Protein AF-A0A7W8FUZ7-F1 (afdb_monomer)

Organism: NCBI:txid700500

Secondary structure (DSSP, 8-state):
----HHHHHHHHHTTS-S----SS---TTTS-----S----------TTSGGGGSS---HHHHTTS-----SSHHHHHTT--

Solvent-accessible surface area (backbone atoms only — not comparable to full-atom values): 5951 Å² total; per-residue (Å²): 131,94,68,54,56,67,56,44,50,52,34,44,74,70,65,76,42,96,78,74,90,62,86,80,89,75,63,65,92,79,42,92,81,83,82,74,98,66,84,82,77,88,82,83,90,69,58,85,85,39,78,70,58,74,46,96,72,85,55,73,78,76,48,72,90,48,94,78,89,70,66,90,52,76,68,61,55,56,72,74,76,110

Mean predicted aligned error: 6.65 Å

pLDDT: mean 84.06, std 12.3, range [41.78, 95.88]

Sequence (82 aa):
MSGNANYVLEQLDNGLVDFGLVFGEADEKKYNVLHIPKRERWGVLLRRDDPLAQKEKITPEDLRDQPLIVSAQEDARKQLAE

Foldseek 3Di:
DPDAPVNQVVCVVVVVDPDDDHPDDDPVVVDPDDDDPDDDDDDDDDDCPDPVVPDPDDDLVNPPPPPDDFDPPPVRVVVSVD

Radius of gyration: 17.06 Å; Cα contacts (8 Å, |Δi|>4): 33; chains: 1; bounding box: 37×24×43 Å

Structure (mmCIF, N/CA/C/O backbone):
data_AF-A0A7W8FUZ7-F1
#
_entry.id   AF-A0A7W8FUZ7-F1
#
loop_
_atom_site.group_PDB
_atom_site.id
_atom_site.type_symbol
_atom_site.label_atom_id
_atom_site.label_alt_id
_atom_site.label_comp_id
_atom_site.label_asym_id
_atom_site.label_entity_id
_atom_site.label_seq_id
_atom_site.pdbx_PDB_ins_code
_atom_site.Cartn_x
_atom_site.Cartn_y
_atom_site.Cartn_z
_atom_site.occupancy
_atom_site.B_iso_or_equiv
_atom_site.auth_seq_id
_atom_site.auth_comp_id
_atom_site.auth_asym_id
_atom_site.auth_atom_id
_atom_site.pdbx_PDB_model_num
ATOM 1 N N . MET A 1 1 ? -5.643 -12.461 -12.017 1.00 41.78 1 MET A N 1
ATOM 2 C CA . MET A 1 1 ? -4.203 -12.736 -11.848 1.00 41.78 1 MET A CA 1
ATOM 3 C C . MET A 1 1 ? -3.776 -12.054 -10.564 1.00 41.78 1 MET A C 1
ATOM 5 O O . MET A 1 1 ? -3.860 -10.837 -10.494 1.00 41.78 1 MET A O 1
ATOM 9 N N . SER A 1 2 ? -3.434 -12.805 -9.521 1.00 52.19 2 SER A N 1
ATOM 10 C CA . SER A 1 2 ? -2.887 -12.235 -8.283 1.00 52.19 2 SER A CA 1
ATOM 11 C C . SER A 1 2 ? -1.380 -12.030 -8.462 1.00 52.19 2 SER A C 1
ATOM 13 O O . SER A 1 2 ? -0.580 -12.770 -7.898 1.00 52.19 2 SER A O 1
ATOM 15 N N . GLY A 1 3 ? -0.997 -11.104 -9.343 1.00 59.78 3 GLY A N 1
ATOM 16 C CA . GLY A 1 3 ? 0.403 -10.723 -9.519 1.00 59.78 3 GLY A CA 1
ATOM 17 C C . GLY A 1 3 ? 0.784 -9.742 -8.421 1.00 59.78 3 GLY A C 1
ATOM 18 O O . GLY A 1 3 ? 0.176 -8.678 -8.325 1.00 59.78 3 GLY A O 1
ATOM 19 N N . ASN A 1 4 ? 1.749 -10.095 -7.571 1.00 76.81 4 ASN A N 1
ATOM 20 C CA . ASN A 1 4 ? 2.404 -9.084 -6.744 1.00 76.81 4 ASN A CA 1
ATOM 21 C C . ASN A 1 4 ? 3.290 -8.197 -7.642 1.00 76.81 4 ASN A C 1
ATOM 23 O O . ASN A 1 4 ? 3.569 -8.555 -8.789 1.00 76.81 4 ASN A O 1
ATOM 27 N N . ALA A 1 5 ? 3.735 -7.048 -7.128 1.00 84.75 5 ALA A N 1
ATOM 28 C CA . ALA A 1 5 ? 4.569 -6.125 -7.898 1.00 84.75 5 ALA A CA 1
ATOM 29 C C . ALA A 1 5 ? 5.814 -6.821 -8.478 1.00 84.75 5 ALA A C 1
ATOM 31 O O . ALA A 1 5 ? 6.107 -6.651 -9.655 1.00 84.75 5 ALA A O 1
ATOM 32 N N . ASN A 1 6 ? 6.471 -7.691 -7.702 1.00 86.00 6 ASN A N 1
ATOM 33 C CA . ASN A 1 6 ? 7.662 -8.425 -8.144 1.00 86.00 6 ASN A CA 1
ATOM 34 C C . ASN A 1 6 ? 7.405 -9.277 -9.391 1.00 86.00 6 ASN A C 1
ATOM 36 O O . ASN A 1 6 ? 8.204 -9.247 -10.317 1.00 86.00 6 ASN A O 1
ATOM 40 N N . TYR A 1 7 ? 6.284 -9.996 -9.438 1.00 88.56 7 TYR A N 1
ATOM 41 C CA . TYR A 1 7 ? 5.920 -10.807 -10.595 1.00 88.56 7 TYR A CA 1
ATOM 42 C C . TYR A 1 7 ? 5.674 -9.937 -11.828 1.00 88.56 7 TYR A C 1
ATOM 44 O O . TYR A 1 7 ? 6.144 -10.255 -12.913 1.00 88.56 7 TYR A O 1
ATOM 52 N N . VAL A 1 8 ? 4.967 -8.814 -11.671 1.00 89.81 8 VAL A N 1
ATOM 53 C CA . VAL A 1 8 ? 4.720 -7.882 -12.783 1.00 89.81 8 VAL A CA 1
ATOM 54 C C . VAL A 1 8 ? 6.035 -7.300 -13.310 1.00 89.81 8 VAL A C 1
ATOM 56 O O . VAL A 1 8 ? 6.241 -7.263 -14.521 1.00 89.81 8 VAL A O 1
ATOM 59 N N . LEU A 1 9 ? 6.937 -6.897 -12.413 1.00 90.75 9 LEU A N 1
ATOM 60 C CA . LEU A 1 9 ? 8.256 -6.372 -12.769 1.00 90.75 9 LEU A CA 1
ATOM 61 C C . LEU A 1 9 ? 9.134 -7.436 -13.445 1.00 90.75 9 LEU A C 1
ATOM 63 O O . LEU A 1 9 ? 9.796 -7.137 -14.428 1.00 90.75 9 LEU A O 1
ATOM 67 N N . GLU A 1 10 ? 9.085 -8.690 -12.998 1.00 92.44 10 GLU A N 1
ATOM 68 C CA . GLU A 1 10 ? 9.805 -9.797 -13.639 1.00 92.44 10 GLU A CA 1
ATOM 69 C C . GLU A 1 10 ? 9.302 -10.070 -15.067 1.00 92.44 10 GLU A C 1
ATOM 71 O O . GLU A 1 10 ? 10.092 -10.344 -15.972 1.00 92.44 10 GLU A O 1
ATOM 76 N N . GLN A 1 11 ? 7.991 -9.986 -15.301 1.00 93.44 11 GLN A N 1
ATOM 77 C CA . GLN A 1 11 ? 7.428 -10.132 -16.647 1.00 93.44 11 GLN A CA 1
ATOM 78 C C . GLN A 1 11 ? 7.868 -8.981 -17.564 1.00 93.44 11 GLN A C 1
ATOM 80 O O . GLN A 1 11 ? 8.165 -9.220 -18.735 1.00 93.44 11 GLN A O 1
ATOM 85 N N . LEU A 1 12 ? 7.948 -7.755 -17.033 1.00 93.69 12 LEU A N 1
ATOM 86 C CA . LEU A 1 12 ? 8.475 -6.595 -17.760 1.00 93.69 12 LEU A CA 1
ATOM 87 C C . LEU A 1 12 ? 9.959 -6.767 -18.094 1.00 93.69 12 LEU A C 1
ATOM 89 O O . LEU A 1 12 ? 10.360 -6.563 -19.236 1.00 93.69 12 LEU A O 1
ATOM 93 N N . ASP A 1 13 ? 10.758 -7.206 -17.123 1.00 94.12 13 ASP A N 1
ATOM 94 C CA . ASP A 1 13 ? 12.198 -7.427 -17.279 1.00 94.12 13 ASP A CA 1
ATOM 95 C C . ASP A 1 13 ? 12.534 -8.453 -18.357 1.00 94.12 13 ASP A C 1
ATOM 97 O O . ASP A 1 13 ? 13.506 -8.296 -19.096 1.00 94.12 13 ASP A O 1
ATOM 101 N N . ASN A 1 14 ? 11.712 -9.496 -18.462 1.00 95.44 14 ASN A N 1
ATOM 102 C CA . ASN A 1 14 ? 11.874 -10.547 -19.459 1.00 95.44 14 ASN A CA 1
ATOM 103 C C . ASN A 1 14 ? 11.213 -10.210 -20.809 1.00 95.44 14 ASN A C 1
ATOM 105 O O . ASN A 1 14 ? 11.236 -11.041 -21.717 1.00 95.44 14 ASN A O 1
ATOM 109 N N . GLY A 1 15 ? 10.609 -9.024 -20.953 1.00 94.12 15 GLY A N 1
ATOM 110 C CA . GLY A 1 15 ? 9.912 -8.607 -22.174 1.00 94.12 15 GLY A CA 1
ATOM 111 C C . GLY A 1 15 ? 8.670 -9.443 -22.494 1.00 94.12 15 GLY A C 1
ATOM 112 O O . GLY A 1 15 ? 8.281 -9.552 -23.654 1.00 94.12 15 GLY A O 1
ATOM 113 N N . LEU A 1 16 ? 8.067 -10.071 -21.480 1.00 95.88 16 LEU A N 1
ATOM 114 C CA . LEU A 1 16 ? 6.879 -10.920 -21.620 1.00 95.88 16 LEU A CA 1
ATOM 115 C C . LEU A 1 16 ? 5.580 -10.105 -21.626 1.00 95.88 16 LEU A C 1
ATOM 117 O O . LEU A 1 16 ? 4.549 -10.589 -22.096 1.00 95.88 16 LEU A O 1
ATOM 121 N N . VAL A 1 17 ? 5.628 -8.876 -21.109 1.00 93.12 17 VAL A N 1
ATOM 122 C CA . VAL A 1 17 ? 4.533 -7.901 -21.141 1.00 93.12 17 VAL A CA 1
ATOM 123 C C . VAL A 1 17 ? 5.068 -6.521 -21.520 1.00 93.12 17 VAL A C 1
ATOM 125 O O . VAL A 1 17 ? 6.199 -6.181 -21.183 1.00 93.12 17 VAL A O 1
ATOM 128 N N . ASP A 1 18 ? 4.239 -5.715 -22.184 1.00 93.44 18 ASP A N 1
ATOM 129 C CA . ASP A 1 18 ? 4.633 -4.382 -22.662 1.00 93.44 18 ASP A CA 1
ATOM 130 C C . ASP A 1 18 ? 4.535 -3.292 -21.580 1.00 93.44 18 ASP A C 1
ATOM 132 O O . ASP A 1 18 ? 5.248 -2.291 -21.625 1.00 93.44 18 ASP A O 1
ATOM 136 N N . PHE A 1 19 ? 3.626 -3.455 -20.615 1.00 93.50 19 PHE A N 1
ATOM 137 C CA . PHE A 1 19 ? 3.436 -2.529 -19.498 1.00 93.50 19 PHE A CA 1
ATOM 138 C C . PHE A 1 19 ? 2.877 -3.252 -18.267 1.00 93.50 19 PHE A C 1
ATOM 140 O O . PHE A 1 19 ? 2.211 -4.282 -18.373 1.00 93.50 19 PHE A O 1
ATOM 147 N N . GLY A 1 20 ? 3.140 -2.692 -17.085 1.00 90.75 20 GLY A N 1
ATOM 148 C CA . GLY A 1 20 ? 2.670 -3.213 -15.806 1.00 90.75 20 GLY A CA 1
ATOM 149 C C . GLY A 1 20 ? 2.048 -2.115 -14.953 1.00 90.75 20 GLY A C 1
ATOM 150 O O . GLY A 1 20 ? 2.499 -0.973 -14.973 1.00 90.75 20 GLY A O 1
ATOM 151 N N . LEU A 1 21 ? 1.008 -2.470 -14.199 1.00 89.94 21 LEU A N 1
ATOM 152 C CA . LEU A 1 21 ? 0.434 -1.611 -13.169 1.00 89.94 21 LEU A CA 1
ATOM 153 C C . LEU A 1 21 ? 0.853 -2.154 -11.805 1.00 89.94 21 LEU A C 1
ATOM 155 O O . LEU A 1 21 ? 0.494 -3.278 -11.450 1.00 89.94 21 LEU A O 1
ATOM 159 N N . VAL A 1 22 ? 1.607 -1.356 -11.056 1.00 87.69 22 VAL A N 1
ATOM 160 C CA . VAL A 1 22 ? 2.113 -1.716 -9.730 1.00 87.69 22 VAL A CA 1
ATOM 161 C C . VAL A 1 22 ? 1.759 -0.633 -8.717 1.00 87.69 22 VAL A C 1
ATOM 163 O O . VAL A 1 22 ? 1.643 0.542 -9.063 1.00 87.69 22 VAL A O 1
ATOM 166 N N . PHE A 1 23 ? 1.559 -1.046 -7.468 1.00 81.69 23 PHE A N 1
ATOM 167 C CA . PHE A 1 23 ? 1.466 -0.134 -6.332 1.00 81.69 23 PHE A CA 1
ATOM 168 C C . PHE A 1 23 ? 2.877 0.142 -5.804 1.00 81.69 23 PHE A C 1
ATOM 170 O O . PHE A 1 23 ? 3.681 -0.785 -5.728 1.00 81.69 23 PHE A O 1
ATOM 177 N N . GLY A 1 24 ? 3.153 1.390 -5.422 1.00 76.75 24 GLY A N 1
ATOM 178 C CA . GLY A 1 24 ? 4.469 1.814 -4.937 1.00 76.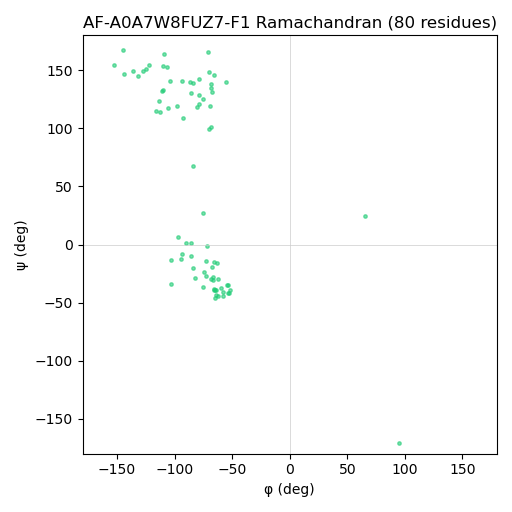75 24 GLY A CA 1
ATOM 179 C C . GLY A 1 24 ? 5.361 2.412 -6.028 1.00 76.75 24 GLY A C 1
ATOM 180 O O . GLY A 1 24 ? 4.902 2.715 -7.131 1.00 76.75 24 GLY A O 1
ATOM 181 N N . GLU A 1 25 ? 6.630 2.633 -5.690 1.00 75.88 25 GLU A N 1
ATOM 182 C CA . GLU A 1 25 ? 7.625 3.179 -6.615 1.00 75.88 25 GLU A CA 1
ATOM 183 C C . GLU A 1 25 ? 8.230 2.072 -7.490 1.00 75.88 25 GLU A C 1
ATOM 185 O O . GLU A 1 25 ? 8.536 0.977 -7.016 1.00 75.88 25 GLU A O 1
ATOM 190 N N . ALA A 1 26 ? 8.421 2.371 -8.774 1.00 85.44 26 ALA A N 1
ATOM 191 C CA . ALA A 1 26 ? 9.191 1.546 -9.699 1.00 85.44 26 ALA A CA 1
ATOM 192 C C . ALA A 1 26 ? 10.533 2.231 -9.992 1.00 85.44 26 ALA A C 1
ATOM 194 O O . ALA A 1 26 ? 10.631 3.454 -9.926 1.00 85.44 26 ALA A O 1
ATOM 195 N N . ASP A 1 27 ? 11.567 1.457 -10.330 1.00 87.81 27 ASP A N 1
ATOM 196 C CA . ASP A 1 27 ? 12.877 2.021 -10.668 1.00 87.81 27 ASP A CA 1
ATOM 197 C C . ASP A 1 27 ? 12.810 2.803 -11.992 1.00 87.81 27 ASP A C 1
ATOM 199 O O . ASP A 1 27 ? 12.841 2.223 -13.080 1.00 87.81 27 ASP A O 1
ATOM 203 N N . GLU A 1 28 ? 12.745 4.131 -11.897 1.00 88.69 28 GLU A N 1
ATOM 204 C CA . GLU A 1 28 ? 12.704 5.051 -13.041 1.00 88.69 28 GLU A CA 1
ATOM 205 C C . GLU A 1 28 ? 13.967 5.000 -13.916 1.00 88.69 28 GLU A C 1
ATOM 207 O O . GLU A 1 28 ? 13.952 5.460 -15.057 1.00 88.69 28 GLU A O 1
ATOM 212 N N . LYS A 1 29 ? 15.078 4.423 -13.429 1.00 92.81 29 LYS A N 1
ATOM 213 C CA . LYS A 1 29 ? 16.260 4.181 -14.275 1.00 92.81 29 LYS A CA 1
ATOM 214 C C . LYS A 1 29 ? 16.047 3.012 -15.229 1.00 92.81 29 LYS A C 1
ATOM 216 O O . LYS A 1 29 ? 16.744 2.923 -16.240 1.00 92.81 29 LYS A O 1
ATOM 221 N N . LYS A 1 30 ? 15.136 2.101 -14.882 1.00 91.69 30 LYS A N 1
ATOM 222 C CA . LYS A 1 30 ? 14.868 0.861 -15.614 1.00 91.69 30 LYS A CA 1
ATOM 223 C C . LYS A 1 30 ? 13.595 0.946 -16.451 1.00 91.69 30 LYS A C 1
ATOM 225 O O . LYS A 1 30 ? 13.549 0.379 -17.539 1.00 91.69 30 LYS A O 1
ATOM 230 N N . TYR A 1 31 ? 12.591 1.675 -15.970 1.00 93.19 31 TYR A N 1
ATOM 231 C CA . TYR A 1 31 ? 11.281 1.778 -16.606 1.00 93.19 31 TYR A CA 1
ATOM 232 C C . TYR A 1 31 ? 10.888 3.227 -16.871 1.00 93.19 31 TYR A C 1
ATOM 234 O O . TYR A 1 31 ? 11.221 4.128 -16.107 1.00 93.19 31 TYR A O 1
ATOM 242 N N . ASN A 1 32 ? 10.089 3.440 -17.916 1.00 93.38 32 ASN A N 1
ATOM 243 C CA . ASN A 1 32 ? 9.326 4.675 -18.042 1.00 93.38 32 ASN A CA 1
ATOM 244 C C . ASN A 1 32 ? 8.093 4.593 -17.129 1.00 93.38 32 ASN A C 1
ATOM 246 O O . ASN A 1 32 ? 7.276 3.683 -17.284 1.00 93.38 32 ASN A O 1
ATOM 250 N N . VAL A 1 33 ? 7.963 5.524 -16.184 1.00 92.62 33 VAL A N 1
ATOM 251 C CA . VAL A 1 33 ? 6.931 5.487 -15.141 1.00 92.62 33 VAL A CA 1
ATOM 252 C C . VAL A 1 33 ? 5.907 6.596 -15.365 1.00 92.62 33 VAL A C 1
ATOM 254 O O . VAL A 1 33 ? 6.249 7.760 -15.560 1.00 92.62 33 VAL A O 1
ATOM 257 N N . LEU A 1 34 ? 4.624 6.234 -15.307 1.00 91.50 34 LEU A N 1
ATOM 258 C CA . LEU A 1 34 ? 3.510 7.180 -15.319 1.00 91.50 34 LEU A CA 1
ATOM 259 C C . LEU A 1 34 ? 2.754 7.091 -13.994 1.00 91.50 34 LEU A C 1
ATOM 261 O O . LEU A 1 34 ? 2.119 6.080 -13.696 1.00 91.50 34 LEU A O 1
ATOM 265 N N . HIS A 1 35 ? 2.784 8.168 -13.210 1.00 87.50 35 HIS A N 1
ATOM 266 C CA . HIS A 1 35 ? 2.031 8.234 -11.961 1.00 87.50 35 HIS A CA 1
ATOM 267 C C . HIS A 1 35 ? 0.556 8.537 -12.223 1.00 87.50 35 HIS A C 1
ATOM 269 O O . HIS A 1 35 ? 0.203 9.517 -12.883 1.00 87.50 35 HIS A O 1
ATOM 275 N N . ILE A 1 36 ? -0.325 7.721 -11.649 1.00 87.75 36 ILE A N 1
ATOM 276 C CA . ILE A 1 36 ? -1.764 7.972 -11.684 1.00 87.75 36 ILE A CA 1
ATOM 277 C C . ILE A 1 36 ? -2.076 9.098 -10.681 1.00 87.75 36 ILE A C 1
ATOM 279 O O . ILE A 1 36 ? -1.747 8.960 -9.502 1.00 87.75 36 ILE A O 1
ATOM 283 N N . PRO A 1 37 ? -2.738 10.202 -11.087 1.00 80.44 37 PRO A N 1
ATOM 284 C CA . PRO A 1 37 ? -2.892 11.416 -10.271 1.00 80.44 37 PRO A CA 1
ATOM 285 C C . PRO A 1 37 ? -3.922 11.293 -9.132 1.00 80.44 37 PRO A C 1
ATOM 287 O O . PRO A 1 37 ? -4.523 12.281 -8.709 1.00 80.44 37 PRO A O 1
ATOM 290 N N . LYS A 1 38 ? -4.167 10.085 -8.620 1.00 79.44 38 LYS A N 1
ATOM 291 C CA . LYS A 1 38 ? -5.170 9.833 -7.590 1.00 79.44 38 LYS A CA 1
ATOM 292 C C . LYS A 1 38 ? -4.496 9.390 -6.301 1.00 79.44 38 LYS A C 1
ATOM 294 O O . LYS A 1 38 ? -3.797 8.387 -6.271 1.00 79.44 38 LYS A O 1
ATOM 299 N N . ARG A 1 39 ? -4.761 10.125 -5.218 1.00 71.00 39 ARG A N 1
ATOM 300 C CA . ARG A 1 39 ? -4.414 9.667 -3.872 1.00 71.00 39 ARG A CA 1
ATOM 301 C C . ARG A 1 39 ?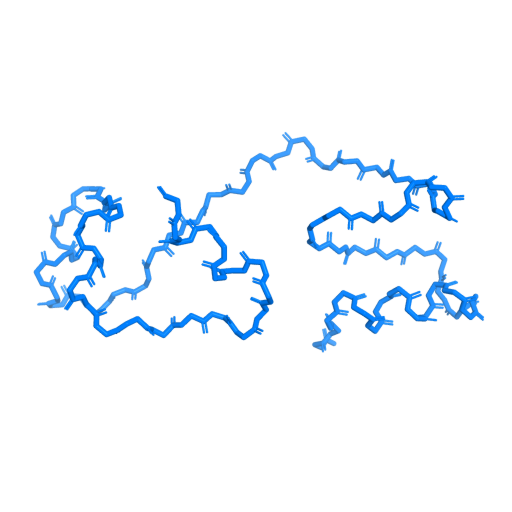 -5.303 8.492 -3.503 1.00 71.00 39 ARG A C 1
ATOM 303 O O . ARG A 1 39 ? -6.527 8.634 -3.433 1.00 71.00 39 ARG A O 1
ATOM 310 N N . GLU A 1 40 ? -4.675 7.360 -3.243 1.00 74.56 40 GLU A N 1
ATOM 311 C CA . GLU A 1 40 ? -5.335 6.250 -2.581 1.00 74.56 40 GLU A CA 1
ATOM 312 C C . GLU A 1 40 ? -5.630 6.632 -1.131 1.00 74.56 40 GLU A C 1
ATOM 314 O O . GLU A 1 40 ? -4.826 7.285 -0.460 1.00 74.56 40 GLU A O 1
ATOM 319 N N . ARG A 1 41 ? -6.819 6.263 -0.656 1.00 79.12 41 ARG A N 1
ATOM 320 C CA . ARG A 1 41 ? -7.193 6.413 0.746 1.00 79.12 41 ARG A CA 1
ATOM 321 C C . ARG A 1 41 ? -7.336 5.025 1.334 1.00 79.12 41 ARG A C 1
ATOM 323 O O . ARG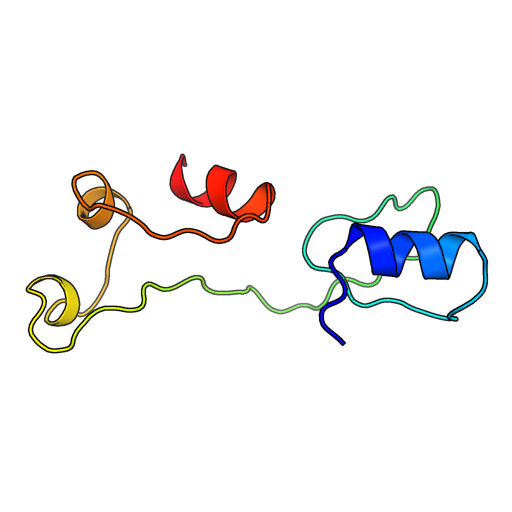 A 1 41 ? -8.250 4.293 0.963 1.00 79.12 41 ARG A O 1
ATOM 330 N N . TRP A 1 42 ? -6.456 4.71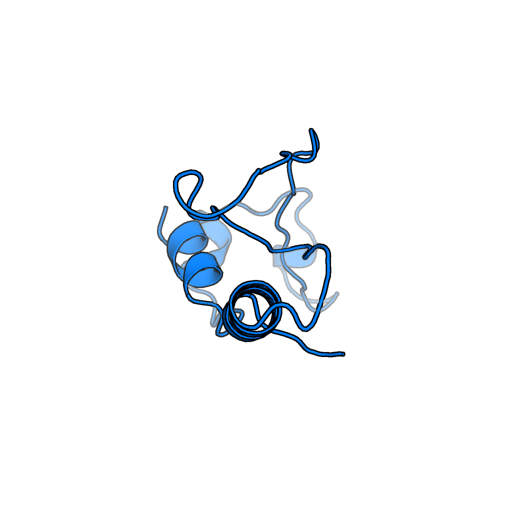2 2.269 1.00 79.06 42 TRP A N 1
ATOM 331 C CA . TRP A 1 42 ? -6.573 3.516 3.081 1.00 79.06 42 TRP A CA 1
ATOM 332 C C . TRP A 1 42 ? -7.746 3.649 4.046 1.00 79.06 42 TRP A C 1
ATOM 334 O O . TRP A 1 42 ? -8.103 4.744 4.487 1.00 79.06 42 TRP A O 1
ATOM 344 N N . GLY A 1 43 ? -8.365 2.518 4.346 1.00 86.94 43 GLY A N 1
ATOM 345 C CA . GLY A 1 43 ? -9.455 2.420 5.300 1.00 86.94 43 GLY A CA 1
ATOM 346 C C . GLY A 1 43 ? -9.375 1.099 6.042 1.00 86.94 43 GLY A C 1
ATOM 347 O O . GLY A 1 43 ? -8.641 0.193 5.647 1.00 86.94 43 GLY A O 1
ATOM 348 N N . VAL A 1 44 ? -10.149 0.993 7.115 1.00 91.00 44 VAL A N 1
ATOM 349 C CA . VAL A 1 44 ? -10.273 -0.240 7.888 1.00 91.00 44 VAL A CA 1
ATOM 350 C C . VAL A 1 44 ? -11.590 -0.927 7.572 1.00 91.00 44 VAL A C 1
ATOM 352 O O . VAL A 1 44 ? -12.626 -0.280 7.416 1.00 91.00 44 VAL A O 1
ATOM 355 N N . LEU A 1 45 ? -11.545 -2.252 7.478 1.00 92.31 45 LEU A N 1
ATOM 356 C CA . LEU A 1 45 ? -12.737 -3.081 7.390 1.00 92.31 45 LEU A CA 1
ATOM 357 C C . LEU A 1 45 ? -13.048 -3.616 8.786 1.00 92.31 45 LEU A C 1
ATOM 359 O O . LEU A 1 45 ? -12.234 -4.322 9.375 1.00 92.31 45 LEU A O 1
ATOM 363 N N . LEU A 1 46 ? -14.225 -3.278 9.301 1.00 93.44 46 LEU A N 1
ATOM 364 C CA . LEU A 1 46 ? -14.649 -3.614 10.657 1.00 93.44 46 LEU A CA 1
ATOM 365 C C . LEU A 1 46 ? -15.951 -4.413 10.624 1.00 93.44 46 LEU A C 1
ATOM 367 O O . LEU A 1 46 ? -16.760 -4.285 9.697 1.00 93.44 46 LEU A O 1
ATOM 371 N N . ARG A 1 47 ? -16.185 -5.222 11.662 1.00 94.00 47 ARG A N 1
ATOM 372 C CA . ARG A 1 47 ? -17.520 -5.783 11.899 1.00 94.00 47 ARG A CA 1
ATOM 373 C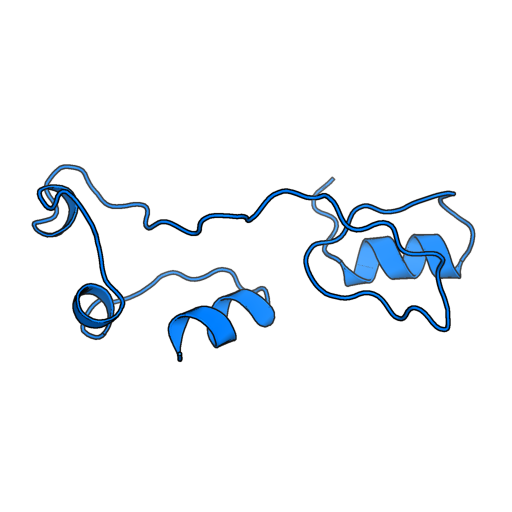 C . ARG A 1 47 ? -18.480 -4.642 12.247 1.00 94.00 47 ARG A C 1
ATOM 375 O O . ARG A 1 47 ? -18.094 -3.666 12.877 1.00 94.00 47 ARG A O 1
ATOM 382 N N . ARG A 1 48 ? -19.745 -4.760 11.839 1.00 93.69 48 ARG A N 1
ATOM 383 C CA . ARG A 1 48 ? -20.744 -3.685 12.005 1.00 93.69 48 ARG A CA 1
ATOM 384 C C . ARG A 1 48 ? -21.025 -3.335 13.474 1.00 93.69 48 ARG A C 1
ATOM 386 O O . ARG A 1 48 ? -21.407 -2.209 13.768 1.00 93.69 48 ARG A O 1
ATOM 393 N N . ASP A 1 49 ? -20.878 -4.309 14.361 1.00 95.12 49 ASP A N 1
ATOM 394 C CA . ASP A 1 49 ? -21.065 -4.202 15.809 1.00 95.12 49 ASP A CA 1
ATOM 395 C C . ASP A 1 49 ? -19.782 -3.815 16.563 1.00 95.12 49 ASP A C 1
ATOM 397 O O . ASP A 1 49 ? -19.809 -3.713 17.786 1.00 95.12 49 ASP A O 1
ATOM 401 N N . ASP A 1 50 ? -18.671 -3.587 15.858 1.00 94.31 50 ASP A N 1
ATOM 402 C CA . ASP A 1 50 ? -17.443 -3.091 16.470 1.00 94.31 50 ASP A CA 1
ATOM 403 C C . ASP A 1 50 ? -17.632 -1.633 16.942 1.00 94.31 50 ASP A C 1
ATOM 405 O O . ASP A 1 50 ? -18.167 -0.816 16.181 1.00 94.31 50 ASP A O 1
ATOM 409 N N . PRO A 1 51 ? -17.194 -1.260 18.159 1.00 93.44 51 PRO A N 1
ATOM 410 C CA . PRO A 1 51 ? -17.272 0.119 18.639 1.00 93.44 51 PRO A CA 1
ATOM 411 C C . PRO A 1 51 ? -16.631 1.142 17.693 1.00 93.44 51 PRO A C 1
ATOM 413 O O . PRO A 1 51 ? -17.147 2.252 17.547 1.00 93.44 51 PRO A O 1
ATOM 416 N N . LEU A 1 52 ? -15.540 0.778 17.011 1.00 93.88 52 LEU A N 1
ATOM 417 C CA . LEU A 1 52 ? -14.880 1.651 16.043 1.00 93.88 52 LEU A CA 1
ATOM 418 C C . LEU A 1 52 ? -15.746 1.882 14.801 1.00 93.88 52 LEU A C 1
ATOM 420 O O . LEU A 1 52 ? -15.712 2.969 14.233 1.00 93.88 52 LEU A O 1
ATOM 424 N N . ALA A 1 53 ? -16.600 0.928 14.417 1.00 94.25 53 ALA A N 1
ATOM 425 C CA . ALA A 1 53 ? -17.486 1.076 13.262 1.00 94.25 53 ALA A CA 1
ATOM 426 C C . ALA A 1 53 ? -18.555 2.170 13.447 1.00 94.25 53 ALA A C 1
ATOM 428 O O . ALA A 1 53 ? -19.175 2.588 12.471 1.00 94.25 53 ALA A O 1
ATOM 429 N N . GLN A 1 54 ? -18.770 2.642 14.681 1.00 93.94 54 GLN A N 1
ATOM 430 C CA . GLN A 1 54 ? -19.687 3.745 14.988 1.00 93.94 54 GLN A CA 1
ATOM 431 C C . GLN A 1 54 ? -19.036 5.128 14.848 1.00 93.94 54 GLN A C 1
ATOM 433 O O . GLN A 1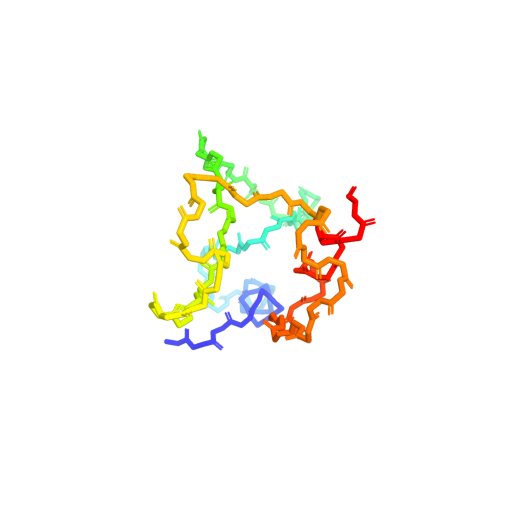 54 ? -19.728 6.146 14.909 1.00 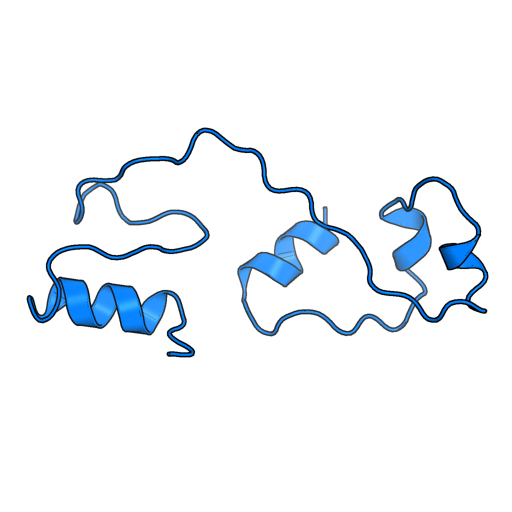93.94 54 GLN A O 1
ATOM 438 N N . LYS A 1 55 ? -17.712 5.195 14.674 1.00 94.25 55 LYS A N 1
ATOM 439 C CA . LYS A 1 55 ? -17.008 6.459 14.466 1.00 94.25 55 LYS A CA 1
ATOM 440 C C . LYS A 1 55 ? -17.163 6.930 13.023 1.00 94.25 55 LYS A C 1
ATOM 442 O O . LYS A 1 55 ? -17.077 6.149 12.083 1.00 94.25 55 LYS A O 1
ATOM 447 N N . GLU A 1 56 ? -17.297 8.242 12.841 1.00 93.25 56 GLU A N 1
ATOM 448 C CA . GLU A 1 56 ? -17.302 8.855 11.505 1.00 93.25 56 GLU A CA 1
ATOM 449 C C . GLU A 1 56 ? -15.935 8.719 10.807 1.00 93.25 56 GLU A C 1
ATOM 451 O O . GLU A 1 56 ? -15.850 8.645 9.580 1.00 93.25 56 GLU A O 1
ATOM 456 N N . LYS A 1 57 ? -14.849 8.697 11.591 1.00 91.75 57 LYS A N 1
ATOM 457 C CA . LYS A 1 57 ? -13.464 8.576 11.123 1.00 91.75 57 LYS A CA 1
ATOM 458 C C . LYS A 1 57 ? -12.647 7.745 12.105 1.00 91.75 57 LYS A C 1
ATOM 460 O O . LYS A 1 57 ? -12.865 7.828 13.310 1.00 91.75 57 LYS A O 1
ATOM 465 N N . ILE A 1 58 ? -11.689 7.002 11.564 1.00 91.62 58 ILE A N 1
ATOM 466 C CA . ILE A 1 58 ? -10.718 6.203 12.311 1.00 91.62 58 ILE A CA 1
ATOM 467 C C . ILE A 1 58 ? -9.354 6.862 12.173 1.00 91.62 58 ILE A C 1
ATOM 469 O O . ILE A 1 58 ? -8.965 7.229 11.060 1.00 91.62 58 ILE A O 1
ATOM 473 N N . THR A 1 59 ? -8.646 7.017 13.288 1.00 90.38 59 THR A N 1
ATOM 474 C CA . THR A 1 59 ? -7.260 7.501 13.299 1.00 90.38 59 THR A CA 1
ATOM 475 C C . THR A 1 59 ? -6.296 6.366 13.660 1.00 90.38 59 THR A C 1
ATOM 477 O O . THR A 1 59 ? -6.738 5.336 14.174 1.00 90.38 59 THR A O 1
ATOM 480 N N . PRO A 1 60 ? -4.983 6.507 13.407 1.00 87.19 60 PRO A N 1
ATOM 481 C CA . PRO A 1 60 ? -3.998 5.499 13.809 1.00 87.19 60 PRO A CA 1
ATOM 482 C C . PRO A 1 60 ? -4.046 5.161 15.309 1.00 87.19 60 PRO A C 1
ATOM 484 O O . PRO A 1 60 ? -3.892 4.002 15.687 1.00 87.19 60 PRO A O 1
ATOM 487 N N . GLU A 1 61 ? -4.337 6.147 16.166 1.00 89.94 61 GLU A N 1
ATOM 488 C CA . GLU A 1 61 ? -4.527 5.989 17.620 1.00 89.94 61 GLU A CA 1
ATOM 489 C C . GLU A 1 61 ? -5.553 4.904 17.949 1.00 89.94 61 GLU A C 1
ATOM 491 O O . GLU A 1 61 ? -5.336 4.110 18.860 1.00 89.94 61 GLU A O 1
ATOM 496 N N . ASP A 1 62 ? -6.653 4.866 17.194 1.00 90.56 62 ASP A N 1
ATOM 497 C CA . ASP A 1 62 ? -7.766 3.944 17.416 1.00 90.56 62 ASP A CA 1
ATOM 498 C C . ASP A 1 62 ? -7.389 2.484 17.141 1.00 90.56 62 ASP A C 1
ATOM 500 O O . ASP A 1 62 ? -8.072 1.566 17.597 1.00 90.56 62 ASP A O 1
ATOM 504 N N . LEU A 1 63 ? -6.311 2.271 16.384 1.00 90.19 63 LEU A N 1
ATOM 505 C CA . LEU A 1 63 ? -5.876 0.967 15.896 1.00 90.19 63 LEU A CA 1
ATOM 506 C C . LEU A 1 63 ? -4.688 0.393 16.672 1.00 90.19 63 LEU A C 1
ATOM 508 O O . LEU A 1 63 ? -4.414 -0.796 16.526 1.00 90.19 63 LEU A O 1
ATOM 512 N N . ARG A 1 64 ? -3.997 1.192 17.501 1.00 87.31 64 ARG A N 1
ATOM 513 C CA . ARG A 1 64 ? -2.760 0.764 18.187 1.00 87.31 64 ARG A CA 1
ATOM 514 C C . ARG A 1 64 ? -2.947 -0.476 19.055 1.00 87.31 64 ARG A C 1
ATOM 516 O O . ARG A 1 64 ? -2.088 -1.351 19.056 1.00 87.31 64 ARG A O 1
ATOM 523 N N . ASP A 1 65 ? -4.068 -0.544 19.764 1.00 86.44 65 ASP A N 1
ATOM 524 C CA . ASP A 1 65 ? -4.368 -1.626 20.706 1.00 86.44 65 ASP A CA 1
ATOM 525 C C . ASP A 1 65 ? -5.255 -2.723 20.086 1.00 86.44 65 ASP A C 1
ATOM 527 O O . ASP A 1 65 ? -5.701 -3.638 20.780 1.00 86.44 65 ASP A O 1
ATOM 531 N N . GLN A 1 66 ? -5.530 -2.644 18.778 1.00 88.81 66 GLN A N 1
ATOM 532 C CA . GLN A 1 66 ? -6.356 -3.617 18.068 1.00 88.81 66 GLN A CA 1
ATOM 533 C C . GLN A 1 66 ? -5.495 -4.722 17.439 1.00 88.81 66 GLN A C 1
ATOM 535 O O . GLN A 1 66 ? -4.438 -4.444 16.868 1.00 88.81 66 GLN A O 1
ATOM 540 N N . PRO A 1 67 ? -5.942 -5.991 17.458 1.00 88.75 67 PRO A N 1
ATOM 541 C CA . PRO A 1 67 ? -5.298 -7.040 16.680 1.00 88.75 67 PRO A CA 1
ATOM 542 C C . PRO A 1 67 ? -5.569 -6.816 15.182 1.00 88.75 67 PRO A C 1
ATOM 544 O O . PRO A 1 67 ? -6.639 -7.149 14.672 1.00 88.75 67 PRO A O 1
ATOM 547 N N . LEU A 1 68 ? -4.602 -6.237 14.466 1.00 88.38 68 LEU A N 1
ATOM 548 C CA . LEU 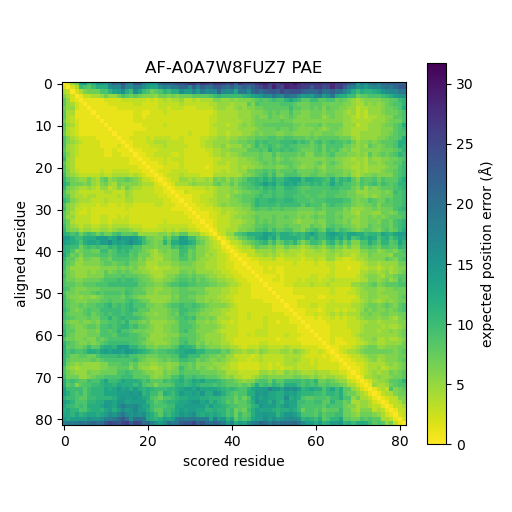A 1 68 ? -4.741 -5.909 13.045 1.00 88.38 68 LEU A CA 1
ATOM 549 C C . LEU A 1 68 ? -4.376 -7.087 12.136 1.00 88.38 68 LEU A C 1
ATOM 551 O O . LEU A 1 68 ? -3.288 -7.658 12.224 1.00 88.38 68 LEU A O 1
ATOM 555 N N . ILE A 1 69 ? -5.260 -7.388 11.183 1.00 89.31 69 ILE A N 1
ATOM 556 C CA . ILE A 1 69 ? -4.937 -8.217 10.019 1.00 89.31 69 ILE A CA 1
ATOM 557 C C . ILE A 1 69 ? -4.522 -7.267 8.898 1.00 89.31 69 ILE A C 1
ATOM 559 O O . ILE A 1 69 ? -5.351 -6.542 8.351 1.00 89.31 69 ILE A O 1
ATOM 563 N N . VAL A 1 70 ? -3.234 -7.261 8.566 1.00 84.25 70 VAL A N 1
ATOM 564 C CA . VAL A 1 70 ? -2.659 -6.387 7.536 1.00 84.25 70 VAL A CA 1
ATOM 565 C C . VAL A 1 70 ? -2.250 -7.197 6.314 1.00 84.25 70 VAL A C 1
ATOM 567 O O . VAL A 1 70 ? -1.952 -8.389 6.417 1.00 84.25 70 VAL A O 1
ATOM 570 N N . SER A 1 71 ? -2.226 -6.553 5.147 1.00 78.94 71 SER A N 1
ATOM 571 C CA . SER A 1 71 ? -1.671 -7.171 3.943 1.00 78.94 71 SER A CA 1
ATOM 572 C C . SER A 1 71 ? -0.232 -7.619 4.204 1.00 78.94 71 SER A C 1
ATOM 574 O O . SER A 1 71 ? 0.542 -6.904 4.836 1.00 78.94 71 SER A O 1
ATOM 576 N N . ALA A 1 72 ? 0.138 -8.790 3.685 1.00 74.56 72 ALA A N 1
ATOM 577 C CA . ALA A 1 72 ? 1.513 -9.286 3.743 1.00 74.56 72 ALA A CA 1
ATOM 578 C C . ALA A 1 72 ? 2.469 -8.516 2.809 1.00 74.56 72 ALA A C 1
ATOM 580 O O . ALA A 1 72 ? 3.654 -8.828 2.753 1.00 74.56 72 ALA A O 1
ATOM 581 N N . GLN A 1 73 ? 1.962 -7.537 2.052 1.00 68.69 73 GLN A N 1
ATOM 582 C CA . GLN A 1 73 ? 2.791 -6.634 1.259 1.00 68.69 73 GLN A CA 1
ATOM 583 C C . GLN A 1 73 ? 3.623 -5.738 2.187 1.00 68.69 73 GLN A C 1
ATOM 585 O O . GLN A 1 73 ? 3.083 -5.128 3.108 1.00 68.69 73 GLN A O 1
ATOM 590 N N . GLU A 1 74 ? 4.927 -5.645 1.920 1.00 65.12 74 GLU A N 1
ATOM 591 C CA . GLU A 1 74 ? 5.903 -4.905 2.738 1.00 65.12 74 GLU A CA 1
ATOM 592 C C . GLU A 1 74 ? 5.482 -3.451 3.019 1.00 65.12 74 GLU A C 1
ATOM 594 O O . GLU A 1 74 ? 5.618 -2.968 4.146 1.00 65.12 74 GLU A O 1
ATOM 599 N N . ASP A 1 75 ? 4.902 -2.768 2.031 1.00 66.44 75 ASP A N 1
ATOM 600 C CA . ASP A 1 75 ? 4.539 -1.351 2.147 1.00 66.44 75 ASP A CA 1
ATOM 601 C C . ASP A 1 75 ? 3.324 -1.102 3.047 1.00 66.44 75 ASP A C 1
ATOM 603 O O . ASP A 1 75 ? 3.235 -0.059 3.698 1.00 66.44 75 ASP A O 1
ATOM 607 N N . ALA A 1 76 ? 2.420 -2.080 3.166 1.00 64.75 76 ALA A N 1
ATOM 608 C CA . ALA A 1 76 ? 1.222 -1.951 3.994 1.00 64.75 76 ALA A CA 1
ATOM 609 C C . ALA A 1 76 ? 1.554 -1.853 5.493 1.00 64.75 76 ALA A C 1
ATOM 611 O O . ALA A 1 76 ? 0.811 -1.240 6.255 1.00 64.75 76 ALA A O 1
ATOM 612 N N . ARG A 1 77 ? 2.682 -2.433 5.930 1.00 63.59 77 ARG A N 1
ATOM 613 C CA . ARG A 1 77 ? 3.146 -2.337 7.323 1.00 63.59 77 ARG A CA 1
ATOM 614 C C . ARG A 1 77 ? 3.757 -0.981 7.656 1.00 63.59 77 ARG A C 1
ATOM 616 O O . ARG A 1 77 ? 3.566 -0.509 8.772 1.00 63.59 77 ARG A O 1
ATOM 623 N N . LYS A 1 78 ? 4.482 -0.363 6.719 1.00 63.03 78 LYS A N 1
ATOM 624 C CA . LYS A 1 78 ? 5.160 0.924 6.955 1.00 63.03 78 LYS A CA 1
ATOM 625 C C . LYS A 1 78 ? 4.158 2.053 7.196 1.00 63.03 78 LYS A C 1
ATOM 627 O O . LYS A 1 78 ? 4.349 2.839 8.109 1.00 63.03 78 LYS A O 1
ATOM 632 N N . GLN A 1 79 ? 3.048 2.057 6.461 1.00 64.31 79 GLN A N 1
ATOM 633 C CA . GLN A 1 79 ? 2.024 3.107 6.546 1.00 64.31 79 GLN A CA 1
ATOM 634 C C . GLN A 1 79 ? 1.164 3.070 7.821 1.00 64.31 79 GLN A C 1
ATOM 636 O O . GLN A 1 79 ? 0.453 4.028 8.095 1.00 64.31 79 GLN A O 1
ATOM 641 N N . LEU A 1 80 ? 1.191 1.969 8.580 1.00 62.53 80 LEU A N 1
ATOM 642 C CA . LEU A 1 80 ? 0.511 1.850 9.879 1.00 62.53 80 LEU A CA 1
ATOM 643 C C . LEU A 1 80 ? 1.432 2.170 11.066 1.00 62.53 80 LEU A C 1
ATOM 645 O O . LEU A 1 80 ? 0.955 2.272 12.193 1.00 62.53 80 LEU A O 1
ATOM 649 N N . ALA A 1 81 ? 2.743 2.254 10.824 1.00 56.81 81 ALA A N 1
ATOM 650 C CA . ALA A 1 81 ? 3.751 2.563 11.835 1.00 56.81 81 ALA A CA 1
ATOM 651 C C . ALA A 1 81 ? 4.086 4.067 11.910 1.00 56.81 81 ALA A C 1
ATOM 653 O O . ALA A 1 81 ? 4.817 4.471 12.815 1.00 56.81 81 ALA A O 1
ATOM 654 N N . GLU A 1 82 ? 3.561 4.858 10.970 1.00 47.09 82 GLU A N 1
ATOM 655 C CA . GLU A 1 82 ? 3.595 6.328 10.932 1.00 47.09 82 GL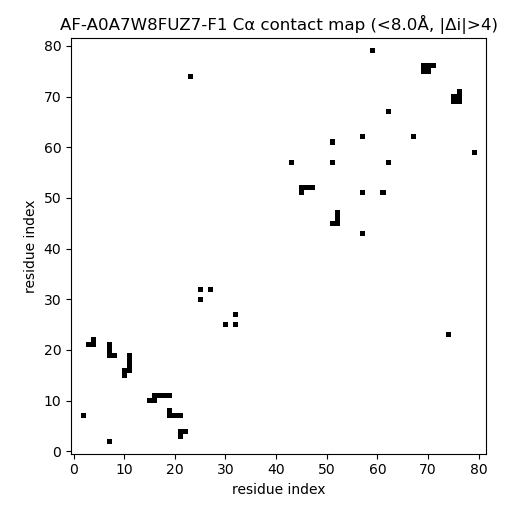U A CA 1
ATOM 656 C C . GLU A 1 82 ? 2.301 6.922 11.505 1.00 47.09 82 GLU A C 1
ATOM 658 O O . GLU A 1 82 ? 2.405 7.943 12.223 1.00 47.09 82 GLU A O 1
#

InterPro domains:
  IPR005119 LysR, substrate-binding [PF03466] (3-76)